Protein AF-A0A2K4MRV0-F1 (afdb_monomer_lite)

Sequence (182 aa):
MKQPLPPATLPADLLERVNLICHLERWPSTDRAEWLGMLRAQIERDGVPVAELVAALDAHLERHHSGASADDDREAIEERAAIMEHDGGLPRAEAERRAKMANDCMTCRHWKGEVTVPDARQRAAQMVGLQTPHRGNATQGMCGARYRPWRISNLASEADYTRWHFIGQCAFQPAHTQERAA

Foldseek 3Di:
DDDPDDPDQPDPLLVVLLVVVCVVVVPDPVVSVVVSVVVVCCVPPVVDDPVVSSVVSVVVCVQQPVPHDVVLQVVQLQVQLVCCVPQVVDDSVLSSVFSNDWDPLVPDPQWDAKDKDFGPQQVVCVVVVPPDGDGDIAIWTDGNLPDIWGWDQDDSNDPHSVDITTTGDDPDDPPPPPVPPD

Structure (mmCIF, N/CA/C/O backbone):
data_AF-A0A2K4MRV0-F1
#
_entry.id   AF-A0A2K4MRV0-F1
#
loop_
_atom_site.group_PDB
_atom_site.id
_atom_site.type_symbol
_atom_site.label_atom_id
_atom_site.label_alt_id
_atom_site.label_comp_id
_atom_site.label_asym_id
_atom_site.label_entity_id
_atom_site.label_seq_id
_atom_site.pdbx_PDB_ins_code
_atom_site.Cartn_x
_atom_site.Cartn_y
_atom_site.Cartn_z
_atom_site.occupancy
_atom_site.B_iso_or_equiv
_atom_site.auth_seq_id
_atom_site.auth_comp_id
_atom_site.auth_asym_id
_atom_site.auth_atom_id
_atom_site.pdbx_PDB_model_num
ATOM 1 N N . MET A 1 1 ? -17.512 33.589 39.581 1.00 39.31 1 MET A N 1
ATOM 2 C CA . MET A 1 1 ? -16.911 33.401 38.243 1.00 39.31 1 MET A CA 1
ATOM 3 C C . MET A 1 1 ? -16.042 32.156 38.310 1.00 39.31 1 MET A C 1
ATOM 5 O O . MET A 1 1 ? -15.112 32.145 39.103 1.00 39.31 1 MET A O 1
ATOM 9 N N . LYS A 1 2 ? -16.409 31.071 37.613 1.00 38.59 2 LYS A N 1
ATOM 10 C CA . LYS A 1 2 ? -15.599 29.842 37.591 1.00 38.59 2 LYS A CA 1
ATOM 11 C C . LYS A 1 2 ? -14.385 30.105 36.697 1.00 38.59 2 LYS A C 1
ATOM 13 O O . LYS A 1 2 ? -14.571 30.500 35.550 1.00 38.59 2 LYS A O 1
ATOM 18 N N . GLN A 1 3 ? -13.176 29.955 37.235 1.00 36.19 3 GLN A N 1
ATOM 19 C CA . GLN A 1 3 ? -11.953 29.964 36.430 1.00 36.19 3 GLN A CA 1
ATOM 20 C C . GLN A 1 3 ? -12.053 28.880 35.343 1.00 36.19 3 GLN A C 1
ATOM 22 O O . GLN A 1 3 ? -12.546 27.788 35.645 1.00 36.19 3 GLN A O 1
ATOM 27 N N . PRO A 1 4 ? -11.611 29.147 34.100 1.00 38.62 4 PRO A N 1
ATOM 28 C CA . PRO A 1 4 ? -11.454 28.090 33.115 1.00 38.62 4 PRO A CA 1
ATOM 29 C C . PRO A 1 4 ? -10.384 27.121 33.628 1.00 38.62 4 PRO A C 1
ATOM 31 O O . PRO A 1 4 ? -9.271 27.530 33.959 1.00 38.62 4 PRO A O 1
ATOM 34 N N . LEU A 1 5 ? -10.752 25.846 33.754 1.00 37.31 5 LEU A N 1
ATOM 35 C CA . LEU A 1 5 ? -9.803 24.774 34.038 1.00 37.31 5 LEU A CA 1
ATOM 36 C C . LEU A 1 5 ? -8.713 24.789 32.951 1.00 37.31 5 LEU A C 1
ATOM 38 O O . LEU A 1 5 ? -9.045 24.998 31.780 1.00 37.31 5 LEU A O 1
ATOM 42 N N . PRO A 1 6 ? -7.429 24.591 33.303 1.00 44.97 6 PRO A N 1
ATOM 43 C CA . PRO A 1 6 ? -6.382 24.435 32.301 1.00 44.97 6 PRO A CA 1
ATOM 44 C C . PRO A 1 6 ? -6.759 23.282 31.354 1.00 44.97 6 PRO A C 1
ATOM 46 O O . PRO A 1 6 ? -7.353 22.301 31.814 1.00 44.97 6 PRO A O 1
ATOM 49 N N . PRO A 1 7 ? -6.465 23.387 30.045 1.00 52.09 7 PRO A N 1
ATOM 50 C CA . PRO A 1 7 ? -6.837 22.354 29.087 1.00 52.09 7 PRO A CA 1
ATOM 51 C C . PRO A 1 7 ? -6.223 21.028 29.533 1.00 52.09 7 PRO A C 1
ATOM 53 O O . PRO A 1 7 ? -5.011 20.948 29.728 1.00 52.09 7 PRO A O 1
ATOM 56 N N . ALA A 1 8 ? -7.060 20.007 29.731 1.00 56.88 8 ALA A N 1
ATOM 57 C CA . ALA A 1 8 ? -6.604 18.701 30.185 1.00 56.88 8 ALA A CA 1
ATOM 58 C C . ALA A 1 8 ? -5.560 18.177 29.195 1.00 56.88 8 ALA A C 1
ATOM 60 O O . ALA A 1 8 ? -5.854 17.986 28.018 1.00 56.88 8 ALA A O 1
ATOM 61 N N . THR A 1 9 ? -4.312 18.020 29.610 1.00 71.62 9 THR A N 1
ATOM 62 C CA . THR A 1 9 ? -3.285 17.439 28.743 1.00 71.62 9 THR A CA 1
ATOM 63 C C . THR A 1 9 ? -3.703 16.008 28.394 1.00 71.62 9 THR A C 1
ATOM 65 O O . THR A 1 9 ? -4.248 15.313 29.251 1.00 71.62 9 THR A O 1
ATOM 68 N N . LEU A 1 10 ? -3.495 15.571 27.143 1.00 81.19 10 LEU A N 1
ATOM 69 C CA . LEU A 1 10 ? -3.707 14.162 26.794 1.00 81.19 10 LEU A CA 1
ATOM 70 C C . LEU A 1 10 ? -2.901 13.264 27.752 1.00 81.19 10 LEU A C 1
ATOM 72 O O . LEU A 1 10 ? -1.837 13.693 28.215 1.00 81.19 10 LEU A O 1
ATOM 76 N N . PRO A 1 11 ? -3.375 12.040 28.043 1.00 89.75 11 PRO A N 1
ATOM 77 C CA . PRO A 1 11 ? -2.639 11.088 28.870 1.00 89.75 11 PRO A CA 1
ATOM 78 C C . PRO A 1 11 ? -1.192 10.914 28.395 1.00 89.75 11 PRO A C 1
ATOM 80 O O . PRO A 1 11 ? -0.935 10.872 27.190 1.00 89.75 11 PRO A O 1
ATOM 83 N N . ALA A 1 12 ? -0.254 10.818 29.342 1.00 87.56 12 ALA A N 1
ATOM 84 C CA . ALA A 1 12 ? 1.182 10.807 29.056 1.00 87.56 12 ALA A CA 1
ATOM 85 C C . ALA A 1 12 ? 1.587 9.667 28.108 1.00 87.56 12 ALA A C 1
ATOM 87 O O . ALA A 1 12 ? 2.297 9.918 27.139 1.00 87.56 12 ALA A O 1
ATOM 88 N N . ASP A 1 13 ? 1.063 8.462 28.332 1.00 86.88 13 ASP A N 1
ATOM 89 C CA . ASP A 1 13 ? 1.367 7.278 27.522 1.00 86.88 13 ASP A CA 1
ATOM 90 C C . ASP A 1 13 ? 0.947 7.467 26.060 1.00 86.88 13 ASP A C 1
ATOM 92 O O . ASP A 1 13 ? 1.707 7.172 25.139 1.00 86.88 13 ASP A O 1
ATOM 96 N N . LEU A 1 14 ? -0.239 8.040 25.832 1.00 89.38 14 LEU A N 1
ATOM 97 C CA . LEU A 1 14 ? -0.724 8.360 24.491 1.00 89.38 14 LEU A CA 1
ATOM 98 C C . LEU A 1 14 ? 0.157 9.429 23.830 1.00 89.38 14 LEU A C 1
ATOM 100 O O . LEU A 1 14 ? 0.506 9.319 22.655 1.00 89.38 14 LEU A O 1
ATOM 104 N N . LEU A 1 15 ? 0.554 10.450 24.595 1.00 92.50 15 LEU A N 1
ATOM 105 C CA . LEU A 1 15 ? 1.419 11.521 24.108 1.00 92.50 15 LEU A CA 1
ATOM 106 C C . LEU A 1 15 ? 2.822 11.009 23.742 1.00 92.50 15 LEU A C 1
ATOM 108 O O . LEU A 1 15 ? 3.408 11.488 22.771 1.00 92.50 15 LEU A O 1
ATOM 112 N N . GLU A 1 16 ? 3.352 10.038 24.486 1.00 91.62 16 GLU A N 1
ATOM 113 C CA . GLU A 1 16 ? 4.631 9.386 24.202 1.00 91.62 16 GLU A CA 1
ATOM 114 C C . GLU A 1 16 ? 4.616 8.703 22.827 1.00 91.62 16 GLU A C 1
ATOM 116 O O . GLU A 1 16 ? 5.490 8.988 22.005 1.00 91.62 16 GLU A O 1
ATOM 121 N N . ARG A 1 17 ? 3.587 7.891 22.528 1.00 91.75 17 ARG A N 1
ATOM 122 C CA . ARG A 1 17 ? 3.453 7.216 21.221 1.00 91.75 17 ARG A CA 1
ATOM 123 C C . ARG A 1 17 ? 3.294 8.217 20.084 1.00 91.75 17 ARG A C 1
ATOM 125 O O . ARG A 1 17 ? 3.969 8.092 19.068 1.00 91.75 17 ARG A O 1
ATOM 132 N N . VAL A 1 18 ? 2.455 9.240 20.264 1.00 93.00 18 VAL A N 1
ATOM 133 C CA . VAL A 1 18 ? 2.278 10.303 19.259 1.00 93.00 18 VAL A CA 1
ATOM 134 C C . VAL A 1 18 ? 3.605 10.995 18.959 1.00 93.00 18 VAL A C 1
ATOM 136 O O . VAL A 1 18 ? 3.950 11.193 17.798 1.00 93.00 18 VAL A O 1
ATOM 139 N N . ASN A 1 19 ? 4.380 11.344 19.990 1.00 91.25 19 ASN A N 1
ATOM 140 C CA . ASN A 1 19 ? 5.680 11.985 19.800 1.00 91.25 19 ASN A CA 1
ATOM 141 C C . ASN A 1 19 ? 6.667 11.076 19.067 1.00 91.25 19 ASN A C 1
ATOM 143 O O . ASN A 1 19 ? 7.386 11.558 18.193 1.00 91.25 19 ASN A O 1
ATOM 147 N N . LEU A 1 20 ? 6.686 9.785 19.403 1.00 90.06 20 LEU A N 1
ATOM 148 C CA . LEU A 1 20 ? 7.532 8.807 18.733 1.00 90.06 20 LEU A CA 1
ATOM 149 C C . LEU A 1 20 ? 7.163 8.676 17.248 1.00 90.06 20 LEU A C 1
ATOM 151 O O . LEU A 1 20 ? 8.042 8.802 16.399 1.00 90.06 20 LEU A O 1
ATOM 155 N N . ILE A 1 21 ? 5.875 8.518 16.929 1.00 89.50 21 ILE A N 1
ATOM 156 C CA . ILE A 1 21 ? 5.379 8.430 15.546 1.00 89.50 21 ILE A CA 1
ATOM 157 C C . ILE A 1 21 ? 5.727 9.701 14.766 1.00 89.50 21 ILE A C 1
ATOM 159 O O . ILE A 1 21 ? 6.367 9.625 13.719 1.00 89.50 21 ILE A O 1
ATOM 163 N N . CYS A 1 22 ? 5.401 10.884 15.300 1.00 91.31 22 CYS A N 1
ATOM 164 C CA . CYS A 1 22 ? 5.714 12.148 14.631 1.00 91.31 22 CYS A CA 1
ATOM 165 C C . CYS A 1 22 ? 7.222 12.333 14.401 1.00 91.31 22 CYS A C 1
ATOM 167 O O . CYS A 1 22 ? 7.616 12.913 13.390 1.00 91.31 22 CYS A O 1
ATOM 169 N N . HIS A 1 23 ? 8.067 11.862 15.325 1.00 87.75 23 HIS A N 1
ATOM 170 C CA . HIS A 1 23 ? 9.518 11.907 15.167 1.00 87.75 23 HIS A CA 1
ATOM 171 C C . HIS A 1 23 ? 9.997 10.983 14.042 1.00 87.75 23 HIS A C 1
ATOM 173 O O . HIS A 1 23 ? 10.712 11.437 13.147 1.00 87.75 23 HIS A O 1
ATOM 179 N N . LEU A 1 24 ? 9.582 9.714 14.068 1.00 83.00 24 LEU A N 1
ATOM 180 C CA . LEU A 1 24 ? 9.988 8.701 13.090 1.00 83.00 24 LEU A CA 1
ATOM 181 C C . LEU A 1 24 ? 9.516 9.048 11.674 1.00 83.00 24 LEU A C 1
ATOM 183 O O . LEU A 1 24 ? 10.252 8.878 10.703 1.00 83.00 24 LEU A O 1
ATOM 187 N N . GLU A 1 25 ? 8.319 9.616 11.558 1.00 85.38 25 GLU A N 1
ATOM 188 C CA . GLU A 1 25 ? 7.712 9.976 10.275 1.00 85.38 25 GLU A CA 1
ATOM 189 C C . GLU A 1 25 ? 7.996 11.418 9.845 1.00 85.38 25 GLU A C 1
ATOM 191 O O . GLU A 1 25 ? 7.601 11.830 8.755 1.00 85.38 25 GLU A O 1
ATOM 196 N N . ARG A 1 26 ? 8.729 12.184 10.664 1.00 87.31 26 ARG A N 1
ATOM 197 C CA . ARG A 1 26 ? 9.125 13.578 10.395 1.00 87.31 26 ARG A CA 1
ATOM 198 C C . ARG A 1 26 ? 7.930 14.501 10.125 1.00 87.31 26 ARG A C 1
ATOM 200 O O . ARG A 1 26 ? 7.975 15.334 9.220 1.00 87.31 26 ARG A O 1
ATOM 207 N N . TRP A 1 27 ? 6.871 14.364 10.919 1.00 85.00 27 TRP A N 1
ATOM 208 C CA . TRP A 1 27 ? 5.663 15.174 10.761 1.00 85.00 27 TRP A CA 1
ATOM 209 C C . TRP A 1 27 ? 5.921 16.655 11.092 1.00 85.00 27 TRP A C 1
ATOM 211 O O . TRP A 1 27 ? 6.573 16.959 12.099 1.00 85.00 27 TRP A O 1
ATOM 221 N N . PRO A 1 28 ? 5.371 17.595 10.302 1.00 86.25 28 PRO A N 1
ATOM 222 C CA . PRO A 1 28 ? 5.328 19.010 10.650 1.00 86.25 28 PRO A CA 1
ATOM 223 C C . PRO A 1 28 ? 4.596 19.272 11.975 1.00 86.25 28 PRO A C 1
ATOM 225 O O . PRO A 1 28 ? 3.683 18.548 12.377 1.00 86.25 28 PRO A O 1
ATOM 228 N N . SER A 1 29 ? 4.961 20.362 12.655 1.00 83.12 29 SER A N 1
ATOM 229 C CA . SER A 1 29 ? 4.354 20.738 13.940 1.00 83.12 29 SER A CA 1
ATOM 230 C C . SER A 1 29 ? 2.862 21.074 13.837 1.00 83.12 29 SER A C 1
ATOM 232 O O . SER A 1 29 ? 2.134 20.869 14.810 1.00 83.12 29 SER A O 1
ATOM 234 N N . THR A 1 30 ? 2.408 21.562 12.679 1.00 85.69 30 THR A N 1
ATOM 235 C CA . THR A 1 30 ? 0.996 21.841 12.376 1.00 85.69 30 THR A CA 1
ATOM 236 C C . THR A 1 30 ? 0.168 20.564 12.363 1.00 85.69 30 THR A C 1
ATOM 238 O O . THR A 1 30 ? -0.840 20.480 13.059 1.00 85.69 30 THR A O 1
ATOM 241 N N . ASP A 1 31 ? 0.653 19.546 11.662 1.00 82.38 31 ASP A N 1
ATOM 242 C CA . ASP A 1 31 ? -0.061 18.290 11.433 1.00 82.38 31 ASP A CA 1
ATOM 243 C C . ASP A 1 31 ? -0.122 17.485 12.737 1.00 82.38 31 ASP A C 1
ATOM 245 O O . ASP A 1 31 ? -1.156 16.931 13.111 1.00 82.38 31 ASP A O 1
ATOM 249 N N . ARG A 1 32 ? 0.962 17.535 13.526 1.00 88.94 32 ARG A N 1
ATOM 250 C CA . ARG A 1 32 ? 0.967 17.020 14.900 1.00 88.94 32 ARG A CA 1
ATOM 251 C C . ARG A 1 32 ? -0.088 17.708 15.774 1.00 88.94 32 ARG A C 1
ATOM 253 O O . ARG A 1 32 ? -0.746 17.040 16.569 1.00 88.94 32 ARG A O 1
ATOM 260 N N . ALA A 1 33 ? -0.231 19.032 15.689 1.00 85.81 33 ALA A N 1
ATOM 261 C CA . ALA A 1 33 ? -1.198 19.768 16.505 1.00 85.81 33 ALA A CA 1
ATOM 262 C C . ALA A 1 33 ? -2.648 19.420 16.132 1.00 85.81 33 ALA A C 1
ATOM 264 O O . ALA A 1 33 ? -3.479 19.242 17.025 1.00 85.81 33 ALA A O 1
ATOM 265 N N . GLU A 1 34 ? -2.932 19.265 14.838 1.00 86.50 34 GLU A N 1
ATOM 266 C CA . GLU A 1 34 ? -4.232 18.808 14.344 1.00 86.50 34 GLU A CA 1
ATOM 267 C C . GLU A 1 34 ? -4.556 17.396 14.846 1.00 86.50 34 GLU A C 1
ATOM 269 O O . GLU A 1 34 ? -5.634 17.162 15.400 1.00 86.50 34 GLU A O 1
ATOM 274 N N . TRP A 1 35 ? -3.596 16.471 14.763 1.00 91.88 35 TRP A N 1
ATOM 275 C CA . TRP A 1 35 ? -3.791 15.099 15.225 1.00 91.88 35 TRP A CA 1
ATOM 276 C C . TRP A 1 35 ? -4.045 14.998 16.731 1.00 91.88 35 TRP A C 1
ATOM 278 O O . TRP A 1 35 ? -4.957 14.287 17.160 1.00 91.88 35 TRP A O 1
ATOM 288 N N . LEU A 1 36 ? -3.326 15.778 17.545 1.00 91.31 36 LEU A N 1
ATOM 289 C CA . LEU A 1 36 ? -3.605 15.885 18.982 1.00 91.31 36 LEU A CA 1
ATOM 290 C C . LEU A 1 36 ? -5.024 16.409 19.254 1.00 91.31 36 LEU A C 1
ATOM 292 O O . LEU A 1 36 ? -5.666 15.973 20.213 1.00 91.31 36 LEU A O 1
ATOM 296 N N . GLY A 1 37 ? -5.524 17.324 18.418 1.00 86.94 37 GLY A N 1
ATOM 297 C CA . GLY A 1 37 ? -6.908 17.795 18.467 1.00 86.94 37 GLY A CA 1
ATOM 298 C C . GLY A 1 37 ? -7.920 16.683 18.175 1.00 86.94 37 GLY A C 1
ATOM 299 O O . GLY A 1 37 ? -8.911 16.555 18.894 1.00 86.94 37 GLY A O 1
ATOM 300 N N . MET A 1 38 ? -7.646 15.838 17.178 1.00 87.81 38 MET A N 1
ATOM 301 C CA . MET A 1 38 ? -8.498 14.693 16.837 1.00 87.81 38 MET A CA 1
ATOM 302 C C . MET A 1 38 ? -8.523 13.630 17.942 1.00 87.81 38 MET A C 1
ATOM 304 O O . MET A 1 38 ? -9.604 13.221 18.359 1.00 87.81 38 MET A O 1
ATOM 308 N N . LEU A 1 39 ? -7.360 13.230 18.469 1.00 88.69 39 LEU A N 1
ATOM 309 C CA . LEU A 1 39 ? -7.269 12.246 19.559 1.00 88.69 39 LEU A CA 1
ATOM 310 C C . LEU A 1 39 ? -7.997 12.732 20.818 1.00 88.69 39 LEU A C 1
ATOM 312 O O . LEU A 1 39 ? -8.691 11.968 21.486 1.00 88.69 39 LEU A O 1
ATOM 316 N N . ARG A 1 40 ? -7.893 14.031 21.116 1.00 89.25 40 ARG A N 1
ATOM 317 C CA . ARG A 1 40 ? -8.662 14.655 22.195 1.00 89.25 40 ARG A CA 1
ATOM 318 C C . ARG A 1 40 ? -10.162 14.545 21.953 1.00 89.25 40 ARG A C 1
ATOM 320 O O . ARG A 1 40 ? -10.881 14.148 22.863 1.00 89.25 40 ARG A O 1
ATOM 327 N N . ALA A 1 41 ? -10.632 14.883 20.753 1.00 86.44 41 ALA A N 1
ATOM 328 C CA . ALA A 1 41 ? -12.049 14.786 20.422 1.00 86.44 41 ALA A CA 1
ATOM 329 C C . ALA A 1 41 ? -12.563 13.342 20.548 1.00 86.44 41 ALA A C 1
ATOM 331 O O . ALA A 1 41 ? -13.648 13.135 21.081 1.00 86.44 41 ALA A O 1
ATOM 332 N N . GLN A 1 42 ? -11.770 12.344 20.154 1.00 83.25 42 GLN A N 1
ATOM 333 C CA . GLN A 1 42 ? -12.139 10.935 20.313 1.00 83.25 42 GLN A CA 1
ATOM 334 C C . GLN A 1 42 ? -12.330 10.540 21.784 1.00 83.25 42 GLN A C 1
ATOM 336 O O . GLN A 1 42 ? -13.279 9.831 22.107 1.00 83.25 42 GLN A O 1
ATOM 341 N N . ILE A 1 43 ? -11.482 11.038 22.688 1.00 89.38 43 ILE A N 1
ATOM 342 C CA . ILE A 1 43 ? -11.611 10.775 24.129 1.00 89.38 43 ILE A CA 1
ATOM 343 C C . ILE A 1 43 ? -12.795 11.549 24.721 1.00 89.38 43 ILE A C 1
ATOM 345 O O . ILE A 1 43 ? -13.643 10.977 25.401 1.00 89.38 43 ILE A O 1
ATOM 349 N N . GLU A 1 44 ? -12.844 12.863 24.492 1.00 89.62 44 GLU A N 1
ATOM 350 C CA . GLU A 1 44 ? -13.760 13.769 25.195 1.00 89.62 44 GLU A CA 1
ATOM 351 C C . GLU A 1 44 ? -15.186 13.733 24.628 1.00 89.62 44 GLU A C 1
ATOM 353 O O . GLU A 1 44 ? -16.150 13.839 25.385 1.00 89.62 44 GLU A O 1
ATOM 358 N N . ARG A 1 45 ? -15.330 13.609 23.303 1.00 87.06 45 ARG A N 1
ATOM 359 C CA . ARG A 1 45 ? -16.627 13.632 22.613 1.00 87.06 45 ARG A CA 1
ATOM 360 C C . ARG A 1 45 ? -17.124 12.231 22.288 1.00 87.06 45 ARG A C 1
ATOM 362 O O . ARG A 1 45 ? -18.297 11.948 22.511 1.00 87.06 45 ARG A O 1
ATOM 369 N N . ASP A 1 46 ? -16.245 11.384 21.758 1.00 83.56 46 ASP A N 1
ATOM 370 C CA . ASP A 1 46 ? -16.644 10.082 21.213 1.00 83.56 46 ASP A CA 1
ATOM 371 C C . ASP A 1 46 ? -16.500 8.948 22.253 1.00 83.56 46 ASP A C 1
ATOM 373 O O . ASP A 1 46 ? -16.970 7.835 22.029 1.00 83.56 46 ASP A O 1
ATOM 377 N N . GLY A 1 47 ? -15.915 9.242 23.422 1.00 83.50 47 GLY A N 1
ATOM 378 C CA . GLY A 1 47 ? -15.812 8.318 24.553 1.00 83.50 47 GLY A CA 1
ATOM 379 C C . GLY A 1 47 ? -14.861 7.143 24.320 1.00 83.50 47 GLY A C 1
ATOM 380 O O . GLY A 1 47 ? -14.981 6.128 25.004 1.00 83.50 47 GLY A O 1
ATOM 381 N N . VAL A 1 48 ? -13.934 7.260 23.364 1.00 81.00 48 VAL A N 1
ATOM 382 C CA . VAL A 1 48 ? -12.984 6.192 23.036 1.00 81.00 48 VAL A CA 1
ATOM 383 C C . VAL A 1 48 ? -12.036 5.968 24.220 1.00 81.00 48 VAL A C 1
ATOM 385 O O . VAL A 1 48 ? -11.389 6.921 24.677 1.00 81.00 48 VAL A O 1
ATOM 388 N N . PRO A 1 49 ? -11.908 4.730 24.733 1.00 87.69 49 PRO A N 1
ATOM 389 C CA . PRO A 1 49 ? -10.975 4.434 25.808 1.00 87.69 49 PRO A CA 1
ATOM 390 C C . PRO A 1 49 ? -9.531 4.748 25.407 1.00 87.69 49 PRO A C 1
ATOM 392 O O . PRO A 1 49 ? -9.051 4.336 24.354 1.00 87.69 49 PRO A O 1
ATOM 395 N N . VAL A 1 50 ? -8.792 5.414 26.296 1.00 86.38 50 VAL A N 1
ATOM 396 C CA . VAL A 1 50 ? -7.373 5.757 26.074 1.00 86.38 50 VAL A CA 1
ATOM 397 C C . VAL A 1 50 ? -6.538 4.516 25.750 1.00 86.38 50 VAL A C 1
ATOM 399 O O . VAL A 1 50 ? -5.659 4.580 24.898 1.00 86.38 50 VAL A O 1
ATOM 402 N N . ALA A 1 51 ? -6.836 3.383 26.392 1.00 81.12 51 ALA A N 1
ATOM 403 C CA . ALA A 1 51 ? -6.150 2.118 26.148 1.00 81.12 51 ALA A CA 1
ATOM 404 C C . ALA A 1 51 ? -6.321 1.612 24.703 1.00 81.12 51 ALA A C 1
ATOM 406 O O . ALA A 1 51 ? -5.378 1.054 24.153 1.00 81.12 51 ALA A O 1
ATOM 407 N N . GLU A 1 52 ? -7.479 1.841 24.073 1.00 80.19 52 GLU A N 1
ATOM 408 C CA . GLU A 1 52 ? -7.703 1.469 22.669 1.00 80.19 52 GLU A CA 1
ATOM 409 C C . GLU A 1 52 ? -6.885 2.350 21.725 1.00 80.19 52 GLU A C 1
ATOM 411 O O . GLU A 1 52 ? -6.263 1.843 20.794 1.00 80.19 52 GLU A O 1
ATOM 416 N N . LEU A 1 53 ? -6.820 3.658 21.997 1.00 82.50 53 LEU A N 1
ATOM 417 C CA . LEU A 1 53 ? -5.975 4.571 21.227 1.00 82.50 53 LEU A CA 1
ATOM 418 C C . LEU A 1 53 ? -4.494 4.206 21.371 1.00 82.50 53 LEU A C 1
ATOM 420 O O . LEU A 1 53 ? -3.788 4.143 20.372 1.00 82.50 53 LEU A O 1
ATOM 424 N N . VAL A 1 54 ? -4.029 3.916 22.591 1.00 87.56 54 VAL A N 1
ATOM 425 C CA . VAL A 1 54 ? -2.649 3.468 22.835 1.00 87.56 54 VAL A CA 1
ATOM 426 C C . VAL A 1 54 ? -2.355 2.171 22.081 1.00 87.56 54 VAL A C 1
ATOM 428 O O . VAL A 1 54 ? -1.370 2.127 21.354 1.00 87.56 54 VAL A O 1
ATOM 431 N N . ALA A 1 55 ? -3.231 1.165 22.162 1.00 78.19 55 ALA A N 1
ATOM 432 C CA . ALA A 1 55 ? -3.060 -0.095 21.440 1.00 78.19 55 ALA A CA 1
ATOM 433 C C . ALA A 1 55 ? -3.026 0.099 19.914 1.00 78.19 55 ALA A C 1
ATOM 435 O O . ALA A 1 55 ? -2.232 -0.540 19.226 1.00 78.19 55 ALA A O 1
ATOM 436 N N . ALA A 1 56 ? -3.849 1.004 19.374 1.00 75.44 56 ALA A N 1
ATOM 437 C CA . ALA A 1 56 ? -3.835 1.329 17.952 1.00 75.44 56 ALA A CA 1
ATOM 438 C C . ALA A 1 56 ? -2.508 1.977 17.517 1.00 75.44 56 ALA A C 1
ATOM 440 O O . ALA A 1 56 ? -1.978 1.638 16.458 1.00 75.44 56 ALA A O 1
ATOM 441 N N . LEU A 1 57 ? -1.950 2.878 18.333 1.00 87.50 57 LEU A N 1
ATOM 442 C CA . LEU A 1 57 ? -0.648 3.489 18.052 1.00 87.50 57 LEU A CA 1
ATOM 443 C C . LEU A 1 57 ? 0.511 2.504 18.236 1.00 87.50 57 LEU A C 1
ATOM 445 O O . LEU A 1 57 ? 1.446 2.529 17.441 1.00 87.50 57 LEU A O 1
ATOM 449 N N . ASP A 1 58 ? 0.446 1.625 19.235 1.00 83.00 58 ASP A N 1
ATOM 450 C CA . ASP A 1 58 ? 1.434 0.561 19.425 1.00 83.00 58 ASP A CA 1
ATOM 451 C C . ASP A 1 58 ? 1.423 -0.402 18.223 1.00 83.00 58 ASP A C 1
ATOM 453 O O . ASP A 1 58 ? 2.484 -0.714 17.694 1.00 83.00 58 ASP A O 1
ATOM 457 N N . ALA A 1 59 ? 0.249 -0.775 17.698 1.00 73.25 59 ALA A N 1
ATOM 458 C CA . ALA A 1 59 ? 0.136 -1.591 16.484 1.00 73.25 59 ALA A CA 1
ATOM 459 C C . ALA A 1 59 ? 0.674 -0.877 15.228 1.00 73.25 59 ALA A C 1
ATOM 461 O O . ALA A 1 59 ? 1.247 -1.509 14.340 1.00 73.25 59 ALA A O 1
ATOM 462 N N . HIS A 1 60 ? 0.494 0.444 15.132 1.00 79.12 60 HIS A N 1
ATOM 463 C CA . HIS A 1 60 ? 1.093 1.255 14.067 1.00 79.12 60 HIS A CA 1
ATOM 464 C C . HIS A 1 60 ? 2.622 1.258 14.159 1.00 79.12 60 HIS A C 1
ATOM 466 O O . HIS A 1 60 ? 3.308 1.025 13.164 1.00 79.12 60 HIS A O 1
ATOM 472 N N . LEU A 1 61 ? 3.154 1.487 15.362 1.00 80.62 61 LEU A N 1
ATOM 473 C CA . LEU A 1 61 ? 4.587 1.438 15.637 1.00 80.62 61 LEU A CA 1
ATOM 474 C C . LEU A 1 61 ? 5.159 0.051 15.347 1.00 80.62 61 LEU A C 1
ATOM 476 O O . LEU A 1 61 ? 6.202 -0.041 14.713 1.00 80.62 61 LEU A O 1
ATOM 480 N N . GLU A 1 62 ? 4.477 -1.019 15.743 1.00 74.19 62 GLU A N 1
ATOM 481 C CA . GLU A 1 62 ? 4.890 -2.392 15.458 1.00 74.19 62 GLU A CA 1
ATOM 482 C C . GLU A 1 62 ? 4.955 -2.651 13.949 1.00 74.19 62 GLU A C 1
ATOM 484 O O . GLU A 1 62 ? 5.997 -3.055 13.437 1.00 74.19 62 GLU A O 1
ATOM 489 N N . ARG A 1 63 ? 3.892 -2.314 13.212 1.00 66.56 63 ARG A N 1
ATOM 490 C CA . ARG A 1 63 ? 3.814 -2.547 11.765 1.00 66.56 63 ARG A CA 1
ATOM 491 C C . ARG A 1 63 ? 4.850 -1.760 10.962 1.00 66.56 63 ARG A C 1
ATOM 493 O O . ARG A 1 63 ? 5.382 -2.272 9.984 1.00 66.56 63 ARG A O 1
ATOM 500 N N . HIS A 1 64 ? 5.091 -0.502 11.324 1.00 68.81 64 HIS A N 1
ATOM 501 C CA . HIS A 1 64 ? 5.841 0.424 10.467 1.00 68.81 64 HIS A CA 1
ATOM 502 C C . HIS A 1 64 ? 7.242 0.760 10.978 1.00 68.81 64 HIS A C 1
ATOM 504 O O . HIS A 1 64 ? 8.079 1.208 10.196 1.00 68.81 64 HIS A O 1
ATOM 510 N N . HIS A 1 65 ? 7.507 0.551 12.269 1.00 72.81 65 HIS A N 1
ATOM 511 C CA . HIS A 1 65 ? 8.702 1.078 12.934 1.00 72.81 65 HIS A CA 1
ATOM 512 C C . HIS A 1 65 ? 9.412 0.081 13.856 1.00 72.81 65 HIS A C 1
ATOM 514 O O . HIS A 1 65 ? 10.589 0.282 14.163 1.00 72.81 65 HIS A O 1
ATOM 520 N N . SER A 1 66 ? 8.770 -1.017 14.263 1.00 62.78 66 SER A N 1
ATOM 521 C CA . SER A 1 66 ? 9.488 -2.181 14.775 1.00 62.78 66 SER A CA 1
ATOM 522 C C . SER A 1 66 ? 10.049 -2.888 13.551 1.00 62.78 66 SER A C 1
ATOM 524 O O . SER A 1 66 ? 9.284 -3.403 12.743 1.00 62.78 66 SER A O 1
ATOM 526 N N . GLY A 1 67 ? 11.364 -2.728 13.332 1.00 52.62 67 GLY A N 1
ATOM 527 C CA . GLY A 1 67 ? 12.053 -3.048 12.077 1.00 52.62 67 GLY A CA 1
ATOM 528 C C . GLY A 1 67 ? 11.411 -4.232 11.370 1.00 52.62 67 GLY A C 1
ATOM 529 O O . GLY A 1 67 ? 11.525 -5.340 11.888 1.00 52.62 67 GLY A O 1
ATOM 530 N N . ALA A 1 68 ? 10.687 -3.915 10.283 1.00 42.72 68 ALA A N 1
ATOM 531 C CA . ALA A 1 68 ? 9.715 -4.753 9.583 1.00 42.72 68 ALA A CA 1
ATOM 532 C C . ALA A 1 68 ? 9.871 -6.229 9.939 1.00 42.72 68 ALA A C 1
ATOM 534 O O . ALA A 1 68 ? 10.870 -6.859 9.570 1.00 42.72 68 ALA A O 1
ATOM 535 N N . SER A 1 69 ? 8.921 -6.761 10.715 1.00 43.03 69 SER A N 1
ATOM 536 C CA . SER A 1 69 ? 8.924 -8.186 11.006 1.00 43.03 69 SER A CA 1
ATOM 537 C C . SER A 1 69 ? 9.004 -8.914 9.665 1.00 43.03 69 SER A C 1
ATOM 539 O O . SER A 1 69 ? 8.235 -8.656 8.738 1.00 43.03 69 SER A O 1
ATOM 541 N N . ALA A 1 70 ? 9.997 -9.788 9.538 1.00 50.12 70 ALA A N 1
ATOM 542 C CA . ALA A 1 70 ? 10.267 -10.524 8.314 1.00 50.12 70 ALA A CA 1
ATOM 543 C C . ALA A 1 70 ? 9.069 -11.374 7.845 1.00 50.12 70 ALA A C 1
ATOM 545 O O . ALA A 1 70 ? 9.154 -11.957 6.771 1.00 50.12 70 ALA A O 1
ATOM 546 N N . ASP A 1 71 ? 7.988 -11.466 8.626 1.00 48.34 71 ASP A N 1
ATOM 547 C CA . ASP A 1 71 ? 6.790 -12.244 8.335 1.00 48.34 71 ASP A CA 1
ATOM 548 C C . ASP A 1 71 ? 5.778 -11.494 7.443 1.00 48.34 71 ASP A C 1
ATOM 550 O O . ASP A 1 71 ? 5.341 -12.093 6.461 1.00 48.34 71 ASP A O 1
ATOM 554 N N . ASP A 1 72 ? 5.489 -10.203 7.669 1.00 50.59 72 ASP A N 1
ATOM 555 C CA . ASP A 1 72 ? 4.611 -9.403 6.776 1.00 50.59 72 ASP A CA 1
ATOM 556 C C . ASP A 1 72 ? 5.298 -9.141 5.421 1.00 50.59 72 ASP A C 1
ATOM 558 O O . ASP A 1 72 ? 4.694 -9.237 4.346 1.00 50.59 72 ASP A O 1
ATOM 562 N N . ASP A 1 73 ? 6.611 -8.891 5.457 1.00 60.88 73 ASP A N 1
ATOM 563 C CA . ASP A 1 73 ? 7.436 -8.794 4.255 1.00 60.88 73 ASP A CA 1
ATOM 564 C C . ASP A 1 73 ? 7.474 -10.129 3.511 1.00 60.88 73 ASP A C 1
ATOM 566 O O . ASP A 1 73 ? 7.403 -10.147 2.279 1.00 60.88 73 ASP A O 1
ATOM 570 N N . ARG A 1 74 ? 7.567 -11.253 4.239 1.00 66.06 74 ARG A N 1
ATOM 571 C CA . ARG A 1 74 ? 7.557 -12.591 3.641 1.00 66.06 74 ARG A CA 1
ATOM 572 C C . ARG A 1 74 ? 6.219 -12.880 2.986 1.00 66.06 74 ARG A C 1
ATOM 574 O O . ARG A 1 74 ? 6.253 -13.302 1.838 1.00 66.06 74 ARG A O 1
ATOM 581 N N . GLU A 1 75 ? 5.090 -12.630 3.644 1.00 66.25 75 GLU A N 1
ATOM 582 C CA . GLU A 1 75 ? 3.764 -12.861 3.058 1.00 66.25 75 GLU A CA 1
ATOM 583 C C . GLU A 1 75 ? 3.594 -12.042 1.773 1.00 66.25 75 GLU A C 1
ATOM 585 O O . GLU A 1 75 ? 3.335 -12.598 0.704 1.00 66.25 75 GLU A O 1
ATOM 590 N N . ALA A 1 76 ? 3.891 -10.741 1.818 1.00 69.31 76 ALA A N 1
ATOM 591 C CA . ALA A 1 76 ? 3.803 -9.896 0.634 1.00 69.31 76 ALA A CA 1
ATOM 592 C C . ALA A 1 76 ? 4.786 -10.330 -0.474 1.00 69.31 76 ALA A C 1
ATOM 594 O O . ALA A 1 76 ? 4.460 -10.270 -1.660 1.00 69.31 76 ALA A O 1
ATOM 595 N N . ILE A 1 77 ? 6.002 -10.774 -0.138 1.00 74.31 77 ILE A N 1
ATOM 596 C CA . ILE A 1 77 ? 6.961 -11.316 -1.116 1.00 74.31 77 ILE A CA 1
ATOM 597 C C . ILE A 1 77 ? 6.470 -12.653 -1.691 1.00 74.31 77 ILE A C 1
ATOM 599 O O . ILE A 1 77 ? 6.628 -12.886 -2.891 1.00 74.31 77 ILE A O 1
ATOM 603 N N . GLU A 1 78 ? 5.880 -13.521 -0.875 1.00 81.31 78 GLU A N 1
ATOM 604 C CA . GLU A 1 78 ? 5.355 -14.827 -1.274 1.00 81.31 78 GLU A CA 1
ATOM 605 C C . GLU A 1 78 ? 4.168 -14.687 -2.225 1.00 81.31 78 GLU A C 1
ATOM 607 O O . GLU A 1 78 ? 4.163 -15.343 -3.271 1.00 81.31 78 GLU A O 1
ATOM 612 N N . GLU A 1 79 ? 3.229 -13.785 -1.933 1.00 76.44 79 GLU A N 1
ATOM 613 C CA . GLU A 1 79 ? 2.101 -13.467 -2.812 1.00 76.44 79 GLU A CA 1
ATOM 614 C C . GLU A 1 79 ? 2.578 -12.909 -4.158 1.00 76.44 79 GLU A C 1
ATOM 616 O O . GLU A 1 79 ? 2.157 -13.357 -5.229 1.00 76.44 79 GLU A O 1
ATOM 621 N N . ARG A 1 80 ? 3.535 -11.973 -4.132 1.00 80.44 80 ARG A N 1
ATOM 622 C CA . ARG A 1 80 ? 4.146 -11.422 -5.353 1.00 80.44 80 ARG A CA 1
ATOM 623 C C . ARG A 1 80 ? 4.858 -12.500 -6.168 1.00 80.44 8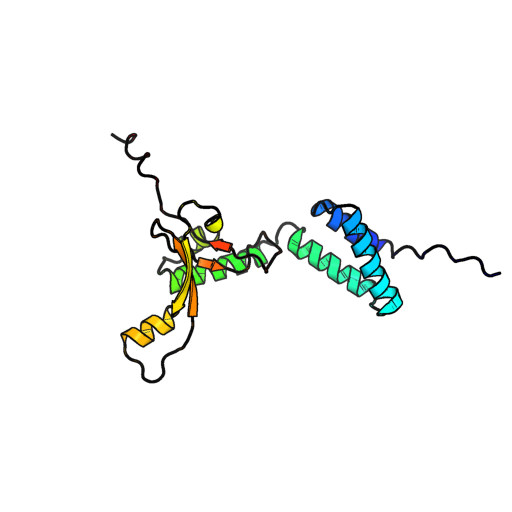0 ARG A C 1
ATOM 625 O O . ARG A 1 80 ? 4.755 -12.507 -7.397 1.00 80.44 80 ARG A O 1
ATOM 632 N N . ALA A 1 81 ? 5.576 -13.405 -5.505 1.00 83.38 81 ALA A N 1
ATOM 633 C CA . ALA A 1 81 ? 6.246 -14.525 -6.152 1.00 83.38 81 ALA A CA 1
ATOM 634 C C . ALA A 1 81 ? 5.231 -15.496 -6.773 1.00 83.38 81 ALA A C 1
ATOM 636 O O . ALA A 1 81 ? 5.440 -15.938 -7.899 1.00 83.38 81 ALA A O 1
ATOM 637 N N . ALA A 1 82 ? 4.104 -15.760 -6.106 1.00 82.88 82 ALA A N 1
ATOM 638 C CA . ALA A 1 82 ? 3.031 -16.595 -6.644 1.00 82.88 82 ALA A CA 1
ATOM 639 C C . ALA A 1 82 ? 2.403 -15.985 -7.912 1.00 82.88 82 ALA A C 1
ATOM 641 O O . ALA A 1 82 ? 2.205 -16.694 -8.899 1.00 82.88 82 ALA A O 1
ATOM 642 N N . ILE A 1 83 ? 2.170 -14.666 -7.945 1.00 74.06 83 ILE A N 1
ATOM 643 C CA . ILE A 1 83 ? 1.702 -13.967 -9.159 1.00 74.06 83 ILE A CA 1
ATOM 644 C C . ILE A 1 83 ? 2.727 -14.120 -10.292 1.00 74.06 83 ILE A C 1
ATOM 646 O O . ILE A 1 83 ? 2.377 -14.454 -11.423 1.00 74.06 83 ILE A O 1
ATOM 650 N N . MET A 1 84 ? 4.013 -13.904 -10.007 1.00 77.38 84 MET A N 1
ATOM 651 C CA . MET A 1 84 ? 5.076 -14.024 -11.010 1.00 77.38 84 MET A CA 1
ATOM 652 C C . MET A 1 84 ? 5.262 -15.455 -11.535 1.00 77.38 84 MET A C 1
ATOM 654 O O . MET A 1 84 ? 5.577 -15.634 -12.713 1.00 77.38 84 MET A O 1
ATOM 658 N N . GLU A 1 85 ? 5.068 -16.459 -10.686 1.00 82.06 85 GLU A N 1
ATOM 659 C CA . GLU A 1 85 ? 5.117 -17.870 -11.057 1.00 82.06 85 GLU A CA 1
ATOM 660 C C . GLU A 1 85 ? 3.931 -18.253 -11.948 1.00 82.06 85 GLU A C 1
ATOM 662 O O . GLU A 1 85 ? 4.128 -18.729 -13.068 1.00 82.06 85 GLU A O 1
ATOM 667 N N . HIS A 1 86 ? 2.703 -17.982 -11.500 1.00 77.19 86 HIS A N 1
ATOM 668 C CA . HIS A 1 86 ? 1.494 -18.414 -12.200 1.00 77.19 86 HIS A CA 1
ATOM 669 C C . HIS A 1 86 ? 1.160 -17.556 -13.423 1.00 77.19 86 HIS A C 1
ATOM 671 O O . HIS A 1 86 ? 0.930 -18.092 -14.508 1.00 77.19 86 HIS A O 1
ATOM 677 N N . ASP A 1 87 ? 1.162 -16.231 -13.280 1.00 69.56 87 ASP A N 1
ATOM 678 C CA . ASP A 1 87 ? 0.773 -15.325 -14.363 1.00 69.56 87 ASP A CA 1
ATOM 679 C C . ASP A 1 87 ? 1.964 -14.911 -15.236 1.00 69.56 87 ASP A C 1
ATOM 681 O O . ASP A 1 87 ? 1.804 -14.633 -16.431 1.00 69.56 87 ASP A O 1
ATOM 685 N N . GLY A 1 88 ? 3.159 -14.844 -14.642 1.00 66.88 88 GLY A N 1
ATOM 686 C CA . GLY A 1 88 ? 4.407 -14.516 -15.333 1.00 66.88 88 GLY A CA 1
ATOM 687 C C . GLY A 1 88 ? 5.120 -15.721 -15.950 1.00 66.88 88 GLY A C 1
ATOM 688 O O . GLY A 1 88 ? 6.022 -15.519 -16.766 1.00 66.88 88 GLY A O 1
ATOM 689 N N . GLY A 1 89 ? 4.728 -16.949 -15.588 1.00 74.62 89 GLY A N 1
ATOM 690 C CA . GLY A 1 89 ? 5.355 -18.186 -16.063 1.00 74.62 89 GLY A CA 1
ATOM 691 C C . GLY A 1 89 ? 6.816 -18.335 -15.632 1.00 74.62 89 GLY A C 1
ATOM 692 O O . GLY A 1 89 ? 7.589 -19.013 -16.310 1.00 74.62 89 GLY A O 1
ATOM 693 N N . LEU A 1 90 ? 7.229 -17.650 -14.561 1.00 77.38 90 LEU A N 1
ATOM 694 C CA . LEU A 1 90 ? 8.596 -17.729 -14.055 1.00 77.38 90 LEU A CA 1
ATOM 695 C C . LEU A 1 90 ? 8.778 -18.976 -13.177 1.00 77.38 90 LEU A C 1
ATOM 697 O O . LEU A 1 90 ? 7.886 -19.310 -12.403 1.00 77.38 90 LEU A O 1
ATOM 701 N N . PRO A 1 91 ? 9.948 -19.637 -13.210 1.00 87.75 91 PRO A N 1
ATOM 702 C CA . PRO A 1 91 ? 10.289 -20.631 -12.198 1.00 87.75 91 PRO A CA 1
ATOM 703 C C . PRO A 1 91 ? 10.246 -20.014 -10.794 1.00 87.75 91 PRO A C 1
ATOM 705 O O . PRO A 1 91 ? 10.728 -18.893 -10.614 1.00 87.75 91 PRO A O 1
ATOM 708 N N . ARG A 1 92 ? 9.753 -20.758 -9.794 1.00 87.44 92 ARG A N 1
ATOM 709 C CA . ARG A 1 92 ? 9.571 -20.285 -8.407 1.00 87.44 92 ARG A CA 1
ATOM 710 C C . ARG A 1 92 ? 10.765 -19.499 -7.853 1.00 87.44 92 ARG A C 1
ATOM 712 O O . ARG A 1 92 ? 10.593 -18.384 -7.375 1.00 87.44 92 ARG A O 1
ATOM 719 N N . ALA A 1 93 ? 11.981 -20.031 -7.982 1.00 86.00 93 ALA A N 1
ATOM 720 C CA . ALA A 1 93 ? 13.191 -19.376 -7.472 1.00 86.00 93 ALA A CA 1
ATOM 721 C C . ALA A 1 93 ? 13.459 -18.003 -8.126 1.00 86.00 93 ALA A C 1
ATOM 723 O O . ALA A 1 93 ? 13.898 -17.056 -7.475 1.00 86.00 93 ALA A O 1
ATOM 724 N N . GLU A 1 94 ? 13.171 -17.874 -9.422 1.00 82.00 94 GLU A N 1
ATOM 725 C CA . GLU A 1 94 ? 13.313 -16.612 -10.151 1.00 82.00 94 GLU A CA 1
ATOM 726 C C . GLU A 1 94 ? 12.173 -15.638 -9.817 1.00 82.00 94 GLU A C 1
ATOM 728 O O . GLU A 1 94 ? 12.400 -14.429 -9.723 1.00 82.00 94 GLU A O 1
ATOM 733 N N . ALA A 1 95 ? 10.964 -16.158 -9.593 1.00 83.25 95 ALA A N 1
ATOM 734 C CA . ALA A 1 95 ? 9.816 -15.388 -9.136 1.00 83.25 95 ALA A CA 1
ATOM 735 C C . ALA A 1 95 ? 10.067 -14.772 -7.749 1.00 83.25 95 ALA A C 1
ATOM 737 O O . ALA A 1 95 ? 9.920 -13.565 -7.586 1.00 83.25 95 ALA A O 1
ATOM 738 N N . GLU A 1 96 ? 10.549 -15.555 -6.782 1.00 84.69 96 GLU A N 1
ATOM 739 C CA . GLU A 1 96 ? 10.923 -15.077 -5.443 1.00 84.69 96 GLU A CA 1
ATOM 740 C C . GLU A 1 96 ? 12.034 -14.025 -5.487 1.00 84.69 96 GLU A C 1
ATOM 742 O O . GLU A 1 96 ? 11.962 -13.004 -4.800 1.00 84.69 96 GLU A O 1
ATOM 747 N N . ARG A 1 97 ? 13.061 -14.241 -6.321 1.00 83.31 97 ARG A N 1
ATOM 748 C CA . ARG A 1 97 ? 14.152 -13.275 -6.496 1.00 83.31 97 ARG A CA 1
ATOM 749 C C . ARG A 1 97 ? 13.629 -11.933 -7.007 1.00 83.31 97 ARG A C 1
ATOM 751 O O . ARG A 1 97 ? 14.033 -10.890 -6.500 1.00 83.31 97 ARG A O 1
ATOM 758 N N . ARG A 1 98 ? 12.734 -11.950 -8.000 1.00 78.12 98 ARG A N 1
ATOM 759 C CA . ARG A 1 98 ? 12.160 -10.734 -8.597 1.00 78.12 98 ARG A CA 1
ATOM 760 C C . ARG A 1 98 ? 11.071 -10.091 -7.739 1.00 78.12 98 ARG A C 1
ATOM 762 O O . ARG A 1 98 ? 10.938 -8.874 -7.786 1.00 78.12 98 ARG A O 1
ATOM 769 N N . ALA A 1 99 ? 10.331 -10.861 -6.943 1.00 78.38 99 ALA A N 1
ATOM 770 C CA . ALA A 1 99 ? 9.293 -10.368 -6.032 1.00 78.38 99 ALA A CA 1
ATOM 771 C C . ALA A 1 99 ? 9.839 -9.436 -4.939 1.00 78.38 99 ALA A C 1
ATOM 773 O O . ALA A 1 99 ? 9.123 -8.564 -4.445 1.00 78.38 99 ALA A O 1
ATOM 774 N N . LYS A 1 100 ? 11.125 -9.587 -4.609 1.00 75.00 100 LYS A N 1
ATOM 775 C CA . LYS A 1 100 ? 11.866 -8.721 -3.683 1.00 75.00 100 LYS A CA 1
ATOM 776 C C . LYS A 1 100 ? 12.299 -7.387 -4.304 1.00 75.00 100 LYS A C 1
ATOM 778 O O . LYS A 1 100 ? 12.772 -6.514 -3.587 1.00 75.00 100 LYS A O 1
ATOM 783 N N . MET A 1 101 ? 12.181 -7.223 -5.625 1.00 73.19 101 MET A N 1
ATOM 784 C CA . MET A 1 101 ? 12.652 -6.036 -6.341 1.00 73.19 101 MET A CA 1
ATOM 785 C C . MET A 1 101 ? 11.479 -5.112 -6.691 1.00 73.19 101 MET A C 1
ATOM 787 O O . MET A 1 101 ? 10.622 -5.448 -7.514 1.00 73.19 101 MET A O 1
ATOM 791 N N . ALA A 1 102 ? 11.463 -3.926 -6.082 1.00 68.06 102 ALA A N 1
ATOM 792 C CA . ALA A 1 102 ? 10.580 -2.839 -6.488 1.00 68.06 102 ALA A CA 1
ATOM 793 C C . ALA A 1 102 ? 11.103 -2.188 -7.779 1.00 68.06 102 ALA A C 1
ATOM 795 O O . ALA A 1 102 ? 12.309 -1.971 -7.922 1.00 68.06 102 ALA A O 1
ATOM 796 N N . ASN A 1 103 ? 10.204 -1.850 -8.707 1.00 71.31 103 ASN A N 1
ATOM 797 C CA . ASN A 1 103 ? 10.541 -1.041 -9.873 1.00 71.31 103 ASN A CA 1
ATOM 798 C C . ASN A 1 103 ? 9.919 0.343 -9.771 1.00 71.31 103 ASN A C 1
ATOM 800 O O . ASN A 1 103 ? 8.729 0.493 -9.500 1.00 71.31 103 ASN A O 1
ATOM 804 N N . ASP A 1 104 ? 10.688 1.342 -10.184 1.00 73.69 104 ASP A N 1
ATOM 805 C CA . ASP A 1 104 ? 10.173 2.688 -10.393 1.00 73.69 104 ASP A CA 1
ATOM 806 C C . ASP A 1 104 ? 9.669 2.870 -11.839 1.00 73.69 104 ASP A C 1
ATOM 808 O O . ASP A 1 104 ? 10.175 3.659 -12.638 1.00 73.69 104 ASP A O 1
ATOM 812 N N . CYS A 1 105 ? 8.707 2.032 -12.246 1.00 78.94 105 CYS A N 1
ATOM 813 C CA . CYS A 1 105 ? 8.203 2.062 -13.621 1.00 78.94 105 CYS A CA 1
ATOM 814 C C . CYS A 1 105 ? 7.450 3.352 -13.944 1.00 78.94 105 CYS A C 1
ATOM 816 O O . CYS A 1 105 ? 7.495 3.772 -15.093 1.00 78.94 105 CYS A O 1
ATOM 818 N N . MET A 1 106 ? 6.784 3.977 -12.972 1.00 78.94 106 MET A N 1
ATOM 819 C CA . MET A 1 106 ? 5.962 5.168 -13.211 1.00 78.94 106 MET A CA 1
ATOM 820 C C . MET A 1 106 ? 6.793 6.414 -13.535 1.00 78.94 106 MET A C 1
ATOM 822 O O . MET A 1 106 ? 6.320 7.276 -14.272 1.00 78.94 106 MET A O 1
ATOM 826 N N . THR A 1 107 ? 8.029 6.505 -13.037 1.00 80.56 107 THR A N 1
ATOM 827 C CA . THR A 1 107 ? 8.963 7.597 -13.368 1.00 80.56 107 THR A CA 1
ATOM 828 C C . THR A 1 107 ? 9.835 7.275 -14.588 1.00 80.56 107 THR A C 1
ATOM 830 O O . THR A 1 107 ? 10.525 8.144 -15.127 1.00 80.56 107 THR A O 1
ATOM 833 N N . CYS A 1 108 ? 9.809 6.029 -15.069 1.00 81.25 108 CYS A N 1
ATOM 834 C CA . CYS A 1 108 ? 10.602 5.598 -16.210 1.00 81.25 108 CYS A CA 1
ATOM 835 C C . CYS A 1 108 ? 10.145 6.287 -17.507 1.00 81.25 108 CYS A C 1
ATOM 837 O O . CYS A 1 108 ? 8.972 6.245 -17.871 1.00 81.25 108 CYS A O 1
ATOM 839 N N . ARG A 1 109 ? 11.089 6.785 -18.320 1.00 85.25 109 ARG A N 1
ATOM 840 C CA . ARG A 1 109 ? 10.801 7.365 -19.654 1.00 85.25 109 ARG A CA 1
ATOM 841 C C . ARG A 1 109 ? 10.072 6.420 -20.623 1.00 85.25 109 ARG A C 1
ATOM 843 O O . ARG A 1 109 ? 9.526 6.854 -21.635 1.00 85.25 109 ARG A O 1
ATOM 850 N N . HIS A 1 110 ? 10.138 5.112 -20.368 1.00 83.50 110 HIS A N 1
ATOM 851 C CA . HIS A 1 110 ? 9.484 4.093 -21.183 1.00 83.50 110 HIS A CA 1
ATOM 852 C C . HIS A 1 110 ? 8.050 3.802 -20.729 1.00 83.50 110 HIS A C 1
ATOM 854 O O . HIS A 1 110 ? 7.357 3.064 -21.424 1.00 83.50 110 HIS A O 1
ATOM 860 N N . TRP A 1 111 ? 7.589 4.375 -19.618 1.00 85.94 111 TRP A N 1
ATOM 861 C CA . TRP A 1 111 ? 6.218 4.236 -19.147 1.00 85.94 111 TRP A CA 1
ATOM 862 C C . TRP A 1 111 ? 5.214 4.778 -20.161 1.00 85.94 111 TRP A C 1
ATOM 864 O O . TRP A 1 111 ? 5.416 5.840 -20.755 1.00 85.94 111 TRP A O 1
ATOM 874 N N . LYS A 1 112 ? 4.132 4.031 -20.384 1.00 86.81 112 LYS A N 1
ATOM 875 C CA . LYS A 1 112 ? 3.042 4.400 -21.299 1.00 86.81 112 LYS A CA 1
ATOM 876 C C . LYS A 1 112 ? 1.665 4.384 -20.633 1.00 86.81 112 LYS A C 1
ATOM 878 O O . LYS A 1 112 ? 0.682 4.629 -21.323 1.00 86.81 112 LYS A O 1
ATOM 883 N N . GLY A 1 113 ? 1.590 4.142 -19.325 1.00 87.06 113 GLY A N 1
ATOM 884 C CA . GLY A 1 113 ? 0.337 4.061 -18.571 1.00 87.06 113 GLY A CA 1
ATOM 885 C C . GLY A 1 113 ? -0.053 2.628 -18.222 1.00 87.06 113 GLY A C 1
ATOM 886 O O . GLY A 1 113 ? 0.772 1.722 -18.277 1.00 87.06 113 GLY A O 1
ATOM 887 N N . GLU A 1 114 ? -1.312 2.421 -17.857 1.00 87.38 114 GLU A N 1
ATOM 888 C CA . GLU A 1 114 ? -1.853 1.129 -17.422 1.00 87.38 114 GLU A CA 1
ATOM 889 C C . GLU A 1 114 ? -2.831 0.567 -18.457 1.00 87.38 114 GLU A C 1
ATOM 891 O O . GLU A 1 114 ? -3.453 1.313 -19.213 1.00 87.38 114 GLU A O 1
ATOM 896 N N . VAL A 1 115 ? -2.987 -0.755 -18.476 1.00 85.12 115 VAL A N 1
ATOM 897 C CA . VAL A 1 115 ? -4.014 -1.440 -19.263 1.00 85.12 115 VAL A CA 1
ATOM 898 C C . VAL A 1 115 ? -4.660 -2.544 -18.436 1.00 85.12 115 VAL A C 1
ATOM 900 O O . VAL A 1 115 ? -3.982 -3.322 -17.766 1.00 85.12 115 VAL A O 1
ATOM 903 N N . THR A 1 116 ? -5.985 -2.632 -18.499 1.00 83.00 116 THR A N 1
ATOM 904 C CA . THR A 1 116 ? -6.735 -3.757 -17.941 1.00 83.00 116 THR A CA 1
ATOM 905 C C . THR A 1 116 ? -6.876 -4.830 -19.011 1.00 83.00 116 THR A C 1
ATOM 907 O O . THR A 1 116 ? -7.415 -4.579 -20.089 1.00 83.00 116 THR A O 1
ATOM 910 N N . VAL A 1 117 ? -6.380 -6.027 -18.720 1.00 81.00 117 VAL A N 1
ATOM 911 C CA . VAL A 1 117 ? -6.453 -7.191 -19.606 1.00 81.00 117 VAL A CA 1
ATOM 912 C C . VAL A 1 117 ? -7.179 -8.333 -18.898 1.00 81.00 117 VAL A C 1
ATOM 914 O O . VAL A 1 117 ? -7.159 -8.388 -17.668 1.00 81.00 117 VAL A O 1
ATOM 917 N N . PRO A 1 118 ? -7.793 -9.277 -19.630 1.00 81.38 118 PRO A N 1
ATOM 918 C CA . PRO A 1 118 ? -8.275 -10.515 -19.027 1.00 81.38 118 PRO A CA 1
ATOM 919 C C . PRO A 1 118 ? -7.146 -11.207 -18.254 1.00 81.38 118 PRO A C 1
ATOM 921 O O . PRO A 1 118 ? -6.016 -11.257 -18.755 1.00 81.38 118 PRO A O 1
ATOM 924 N N . ASP A 1 119 ? -7.428 -11.724 -17.058 1.00 78.50 119 ASP A N 1
ATOM 925 C CA . ASP A 1 119 ? -6.453 -12.475 -16.259 1.00 78.50 119 ASP A CA 1
ATOM 926 C C . ASP A 1 119 ? -6.032 -13.785 -16.962 1.00 78.50 119 ASP A C 1
ATOM 928 O O . ASP A 1 119 ? -6.580 -14.165 -18.003 1.00 78.50 119 ASP A O 1
ATOM 932 N N . ALA A 1 120 ? -5.012 -14.478 -16.445 1.00 72.31 120 ALA A N 1
ATOM 933 C CA . ALA A 1 120 ? -4.492 -15.685 -17.092 1.00 72.31 120 ALA A CA 1
ATOM 934 C C . ALA A 1 120 ? -5.565 -16.774 -17.269 1.00 72.31 120 ALA A C 1
ATOM 936 O O . ALA A 1 120 ? -5.625 -17.422 -18.320 1.00 72.31 120 ALA A O 1
ATOM 937 N N . ARG A 1 121 ? -6.456 -16.926 -16.283 1.00 75.69 121 ARG A N 1
ATOM 938 C CA . ARG A 1 121 ? -7.528 -17.924 -16.288 1.00 75.69 121 ARG A CA 1
ATOM 939 C C . ARG A 1 121 ? -8.606 -17.587 -17.314 1.00 75.69 121 ARG A C 1
ATOM 941 O O . ARG A 1 121 ? -9.058 -18.476 -18.035 1.00 75.69 121 ARG A O 1
ATOM 948 N N . GLN A 1 122 ? -8.983 -16.316 -17.431 1.00 80.69 122 GLN A N 1
ATOM 949 C CA . GLN A 1 122 ? -9.914 -15.843 -18.446 1.00 80.69 122 GLN A CA 1
ATOM 950 C C . GLN A 1 122 ? -9.301 -15.962 -19.846 1.00 80.69 122 GLN A C 1
ATOM 952 O O . GLN A 1 122 ? -9.985 -16.430 -20.754 1.00 80.69 122 GLN A O 1
ATOM 957 N N . ARG A 1 123 ? -8.019 -15.613 -20.041 1.00 78.62 123 ARG A N 1
ATOM 958 C CA . ARG A 1 123 ? -7.330 -15.798 -21.335 1.00 78.62 123 ARG A CA 1
ATOM 959 C C . ARG A 1 123 ? -7.326 -17.264 -21.766 1.00 78.62 123 ARG A C 1
ATOM 961 O O . ARG A 1 123 ? -7.679 -17.561 -22.904 1.0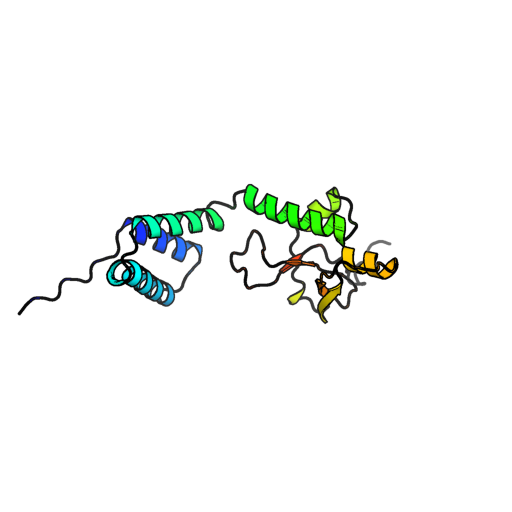0 78.62 123 ARG A O 1
ATOM 968 N N . ALA A 1 124 ? -6.995 -18.182 -20.857 1.00 76.50 124 ALA A N 1
ATOM 969 C CA . ALA A 1 124 ? -7.027 -19.616 -21.135 1.00 76.50 124 ALA A CA 1
ATOM 970 C C . ALA A 1 124 ? -8.447 -20.102 -21.482 1.00 76.50 124 ALA A C 1
ATOM 972 O O . ALA A 1 124 ? -8.632 -20.806 -22.473 1.00 76.50 124 ALA A O 1
ATOM 973 N N . ALA A 1 125 ? -9.461 -19.668 -20.722 1.00 83.12 125 ALA A N 1
ATOM 974 C CA . ALA A 1 125 ? -10.865 -19.985 -20.991 1.00 83.12 125 ALA A CA 1
ATOM 975 C C . ALA A 1 125 ? -11.335 -19.484 -22.369 1.00 83.12 125 ALA A C 1
ATOM 977 O O . ALA A 1 125 ? -12.064 -20.194 -23.064 1.00 83.12 125 ALA A O 1
ATOM 978 N N . GLN A 1 126 ? -10.900 -18.284 -22.772 1.00 81.00 126 GLN A N 1
ATOM 979 C CA . GLN A 1 126 ? -11.181 -17.706 -24.089 1.00 81.00 126 GLN A CA 1
ATOM 980 C C . GLN A 1 126 ? -10.508 -18.496 -25.218 1.00 81.00 126 GLN A C 1
ATOM 982 O O . GLN A 1 126 ? -11.137 -18.727 -26.246 1.00 81.00 126 GLN A O 1
ATOM 987 N N . MET A 1 127 ? -9.264 -18.947 -25.024 1.00 81.00 127 MET A N 1
ATOM 988 C CA . MET A 1 127 ? -8.529 -19.727 -26.028 1.00 81.00 127 MET A CA 1
ATOM 989 C C . MET A 1 127 ? -9.166 -21.089 -26.324 1.00 81.00 127 MET A C 1
ATOM 991 O O . MET A 1 127 ? -9.096 -21.550 -27.459 1.00 81.00 127 MET A O 1
ATOM 995 N N . VAL A 1 128 ? -9.784 -21.728 -25.325 1.00 85.06 128 VAL A N 1
ATOM 996 C CA . VAL A 1 128 ? -10.397 -23.064 -25.470 1.00 85.06 128 VAL A CA 1
ATOM 997 C C . VAL A 1 128 ? -11.922 -23.028 -25.638 1.00 85.06 128 VAL A C 1
ATOM 999 O O . VAL A 1 128 ? -12.555 -24.078 -25.695 1.00 85.06 128 VAL A O 1
ATOM 1002 N N . GLY A 1 129 ? -12.527 -21.837 -25.719 1.00 82.00 129 GLY A N 1
ATOM 1003 C CA . GLY A 1 129 ? -13.954 -21.672 -26.015 1.00 82.00 129 GLY A CA 1
ATOM 1004 C C . GLY A 1 129 ? -14.906 -22.210 -24.938 1.00 82.00 129 GLY A C 1
ATOM 1005 O O . GLY A 1 129 ? -15.933 -22.802 -25.276 1.00 82.00 129 GLY A O 1
ATOM 1006 N N . LEU A 1 130 ? -14.589 -22.031 -23.648 1.00 78.31 130 LEU A N 1
ATOM 1007 C CA . LEU A 1 130 ? -15.468 -22.492 -22.563 1.00 78.31 130 LEU A CA 1
ATOM 1008 C C . LEU A 1 130 ? -16.842 -21.801 -22.609 1.00 78.31 130 LEU A C 1
ATOM 1010 O O . LEU A 1 130 ? -16.930 -20.582 -22.729 1.00 78.31 130 LEU A O 1
ATOM 1014 N N . GLN A 1 131 ? -17.910 -22.588 -22.443 1.00 70.94 131 GLN A N 1
ATOM 1015 C CA . GLN A 1 131 ? -19.305 -22.116 -22.465 1.00 70.94 131 GLN A CA 1
ATOM 1016 C C . GLN A 1 131 ? -19.641 -21.187 -21.283 1.00 70.94 131 GLN A C 1
ATOM 1018 O O . GLN A 1 131 ? -20.394 -20.228 -21.434 1.00 70.94 131 GLN A O 1
ATOM 1023 N N . THR A 1 132 ? -19.038 -21.431 -20.118 1.00 72.94 132 THR A N 1
ATOM 1024 C CA . THR A 1 132 ? -19.136 -20.592 -18.912 1.00 72.94 132 THR A CA 1
ATOM 1025 C C . THR A 1 132 ? -17.739 -20.112 -18.511 1.00 72.94 132 THR A C 1
ATOM 1027 O O . THR A 1 132 ? -17.106 -20.695 -17.628 1.00 72.94 132 THR A O 1
ATOM 1030 N N . PRO A 1 133 ? -17.193 -19.084 -19.185 1.00 71.81 133 PRO A N 1
ATOM 1031 C CA . PRO A 1 133 ? -15.832 -18.645 -18.926 1.00 71.81 133 PRO A CA 1
ATOM 1032 C C . PRO A 1 133 ? -15.742 -17.913 -17.583 1.00 71.81 133 PRO A C 1
ATOM 1034 O O . PRO A 1 133 ? -16.594 -17.085 -17.250 1.00 71.81 133 PRO A O 1
ATOM 1037 N N . HIS A 1 134 ? -14.663 -18.183 -16.842 1.00 76.19 134 HIS A N 1
ATOM 1038 C CA . HIS A 1 134 ? -14.214 -17.323 -15.744 1.00 76.19 134 HIS A CA 1
ATOM 1039 C C . HIS A 1 134 ? -14.071 -15.886 -16.255 1.00 76.19 134 HIS A C 1
ATOM 1041 O O . HIS A 1 134 ? -13.503 -15.669 -17.327 1.00 76.19 134 HIS A O 1
ATOM 1047 N N . ARG A 1 135 ? -14.597 -14.920 -15.499 1.00 79.12 135 ARG A N 1
ATOM 1048 C CA . ARG A 1 135 ? -14.483 -13.492 -15.802 1.00 79.12 135 ARG A CA 1
ATOM 1049 C C . ARG A 1 135 ? -13.661 -12.831 -14.708 1.00 79.12 135 ARG A C 1
ATOM 1051 O O . ARG A 1 135 ? -14.175 -12.573 -13.625 1.00 79.12 135 ARG A O 1
ATOM 1058 N N . GLY A 1 136 ? -12.399 -12.575 -15.009 1.00 78.06 136 GLY A N 1
ATOM 1059 C CA . GLY A 1 136 ? -11.471 -11.886 -14.134 1.00 78.06 136 GLY A CA 1
ATOM 1060 C C . GLY A 1 136 ? -10.520 -11.025 -14.953 1.00 78.06 136 GLY A C 1
ATOM 1061 O O . GLY A 1 136 ? -10.082 -11.392 -16.044 1.00 78.06 136 GLY A O 1
ATOM 1062 N N . ASN A 1 137 ? -10.237 -9.836 -14.436 1.00 76.62 137 ASN A N 1
ATOM 1063 C CA . ASN A 1 137 ? -9.380 -8.857 -15.086 1.00 76.62 137 ASN A CA 1
ATOM 1064 C C . ASN A 1 137 ? -8.154 -8.601 -14.213 1.00 76.62 137 ASN A C 1
ATOM 1066 O O . ASN A 1 137 ? -8.265 -8.526 -12.992 1.00 76.62 137 ASN A O 1
ATOM 1070 N N . ALA A 1 138 ? -7.008 -8.401 -14.853 1.00 74.62 138 ALA A N 1
ATOM 1071 C CA . ALA A 1 138 ? -5.777 -7.961 -14.221 1.00 74.62 138 ALA A CA 1
ATOM 1072 C C . ALA A 1 138 ? -5.352 -6.618 -14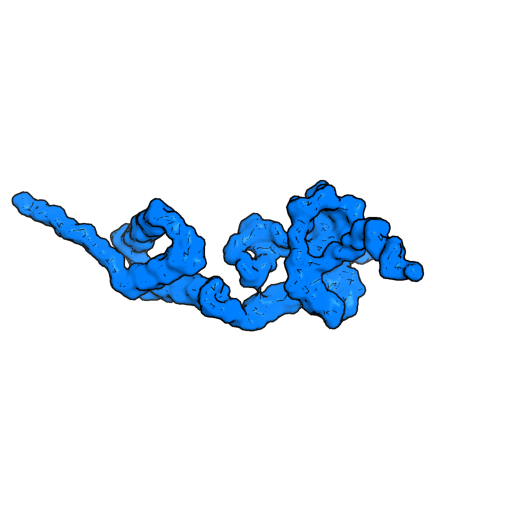.822 1.00 74.62 138 ALA A C 1
ATOM 1074 O O . ALA A 1 138 ? -5.385 -6.429 -16.041 1.00 74.62 138 ALA A O 1
ATOM 1075 N N . THR A 1 139 ? -4.922 -5.685 -13.977 1.00 76.44 139 THR A N 1
ATOM 1076 C CA . THR A 1 139 ? -4.317 -4.432 -14.441 1.00 76.44 139 THR A CA 1
ATOM 1077 C C . THR A 1 139 ? -2.809 -4.613 -14.551 1.00 76.44 139 THR A C 1
ATOM 1079 O O . THR A 1 139 ? -2.145 -5.019 -13.600 1.00 76.44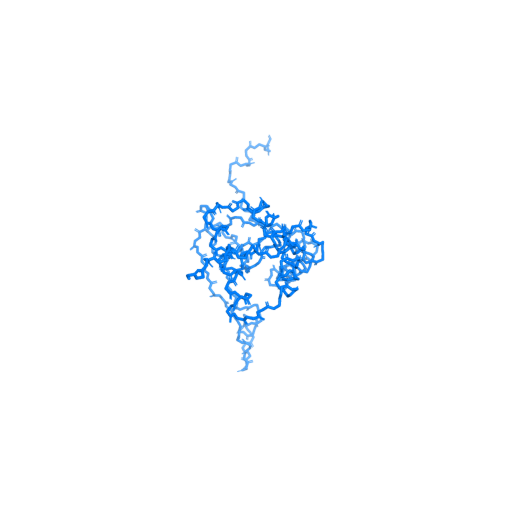 139 THR A O 1
ATOM 1082 N N . GLN A 1 140 ? -2.266 -4.311 -15.725 1.00 78.25 140 GLN A N 1
ATOM 1083 C CA . GLN A 1 140 ? -0.845 -4.413 -16.037 1.00 78.25 140 GLN A CA 1
ATOM 1084 C C . GLN A 1 140 ? -0.301 -3.045 -16.433 1.00 78.25 140 GLN A C 1
ATOM 1086 O O . GLN A 1 140 ? -1.013 -2.220 -17.009 1.00 78.25 140 GLN A O 1
ATOM 1091 N N . GLY A 1 141 ? 0.978 -2.801 -16.155 1.00 79.94 141 GLY A N 1
ATOM 1092 C CA . GLY A 1 141 ? 1.629 -1.598 -16.651 1.00 79.94 141 GLY A CA 1
ATOM 1093 C C . GLY A 1 141 ? 2.079 -1.748 -18.105 1.00 79.94 141 GLY A C 1
ATOM 1094 O O . GLY A 1 141 ? 2.555 -2.803 -18.525 1.00 79.94 141 GLY A O 1
ATOM 1095 N N . MET A 1 142 ? 1.951 -0.677 -18.884 1.00 83.00 142 MET A N 1
ATOM 1096 C CA . MET A 1 142 ? 2.417 -0.596 -20.264 1.00 83.00 142 MET A CA 1
ATOM 1097 C C . MET A 1 142 ? 3.798 0.051 -20.314 1.00 83.00 142 MET A C 1
ATOM 1099 O O . MET A 1 142 ? 3.972 1.229 -20.000 1.00 83.00 142 MET A O 1
ATOM 1103 N N . CYS A 1 143 ? 4.788 -0.703 -20.786 1.00 84.06 143 CYS A N 1
ATOM 1104 C CA . CYS A 1 143 ? 6.131 -0.192 -21.020 1.00 84.06 143 CYS A CA 1
ATOM 1105 C C . CYS A 1 143 ? 6.470 -0.234 -22.514 1.00 84.06 143 CYS A C 1
ATOM 1107 O O . CYS A 1 143 ? 6.428 -1.287 -23.151 1.00 84.06 143 CYS A O 1
ATOM 1109 N N . GLY A 1 144 ? 6.893 0.902 -23.072 1.00 81.06 144 GLY A N 1
ATOM 1110 C CA . GLY A 1 144 ? 7.389 1.017 -24.446 1.00 81.06 144 GLY A CA 1
ATOM 1111 C C . GLY A 1 144 ? 8.657 0.198 -24.714 1.00 81.06 144 GLY A C 1
ATOM 1112 O O . GLY A 1 144 ? 8.967 -0.083 -25.867 1.00 81.06 144 GLY A O 1
ATOM 1113 N N . ALA A 1 145 ? 9.356 -0.243 -23.664 1.00 78.88 145 ALA A N 1
ATOM 1114 C CA . ALA A 1 145 ? 10.468 -1.190 -23.751 1.00 78.88 145 ALA A CA 1
ATOM 1115 C C . ALA A 1 145 ? 10.018 -2.666 -23.732 1.00 78.88 145 ALA A C 1
ATOM 1117 O O . ALA A 1 145 ? 10.843 -3.558 -23.564 1.00 78.88 145 ALA A O 1
ATOM 1118 N N . ARG A 1 146 ? 8.711 -2.935 -23.881 1.00 70.56 146 ARG A N 1
ATOM 1119 C CA . ARG A 1 146 ? 8.094 -4.277 -23.881 1.00 70.56 146 ARG A CA 1
ATOM 1120 C C . ARG A 1 146 ? 8.266 -5.071 -22.582 1.00 70.56 146 ARG A C 1
ATOM 1122 O O . ARG A 1 146 ? 7.954 -6.259 -22.542 1.00 70.56 146 ARG A O 1
ATOM 1129 N N . TYR A 1 147 ? 8.705 -4.417 -21.511 1.00 75.50 147 TYR A N 1
ATOM 1130 C CA . TY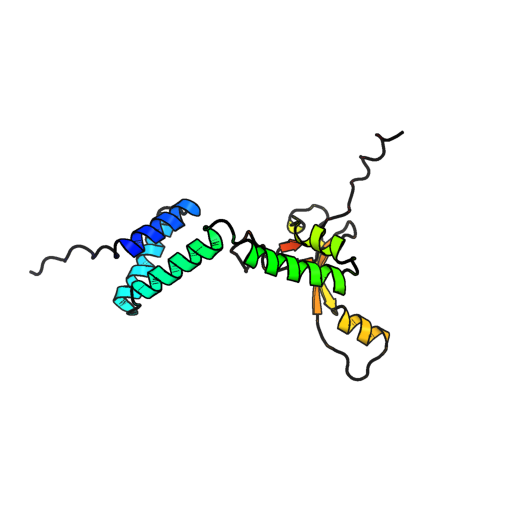R A 1 147 ? 8.611 -4.964 -20.165 1.00 75.50 147 TYR A CA 1
ATOM 1131 C C . TYR A 1 147 ? 7.141 -4.995 -19.708 1.00 75.50 147 TYR A C 1
ATOM 1133 O O . TYR A 1 147 ? 6.372 -4.090 -20.027 1.00 75.50 147 TYR A O 1
ATOM 1141 N N . ARG A 1 148 ? 6.741 -6.033 -18.968 1.00 71.38 148 ARG A N 1
ATOM 1142 C CA . ARG A 1 148 ? 5.384 -6.187 -18.421 1.00 71.38 148 ARG A CA 1
ATOM 1143 C C . ARG A 1 148 ? 5.433 -6.109 -16.893 1.00 71.38 148 ARG A C 1
ATOM 1145 O O . ARG A 1 148 ? 5.537 -7.150 -16.248 1.00 71.38 148 ARG A O 1
ATOM 1152 N N . PRO A 1 149 ? 5.449 -4.899 -16.314 1.00 74.50 149 PRO A N 1
ATOM 1153 C CA . PRO A 1 149 ? 5.399 -4.741 -14.870 1.00 74.50 149 PRO A CA 1
ATOM 1154 C C . PRO A 1 149 ? 4.019 -5.111 -14.313 1.00 74.50 149 PRO A C 1
ATOM 1156 O O . PRO A 1 149 ? 2.984 -4.748 -14.884 1.00 74.50 149 PRO A O 1
ATOM 1159 N N . TRP A 1 150 ? 4.017 -5.795 -13.170 1.00 73.00 150 TRP A N 1
ATOM 1160 C CA . TRP A 1 150 ? 2.804 -6.162 -12.437 1.00 73.00 150 TRP A CA 1
ATOM 1161 C C . TRP A 1 150 ? 2.446 -5.075 -11.439 1.00 73.00 150 TRP A C 1
ATOM 1163 O O . TRP A 1 150 ? 3.324 -4.611 -10.714 1.00 73.00 150 TRP A O 1
ATOM 1173 N N . ARG A 1 151 ? 1.173 -4.678 -11.420 1.00 76.69 151 ARG A N 1
ATOM 1174 C CA . ARG A 1 151 ? 0.643 -3.661 -10.513 1.00 76.69 151 ARG A CA 1
ATOM 1175 C C . ARG A 1 151 ? 0.278 -4.297 -9.179 1.00 76.69 151 ARG A C 1
ATOM 1177 O O . ARG A 1 151 ? -0.448 -5.287 -9.165 1.00 76.69 151 ARG A O 1
ATOM 1184 N N . ILE A 1 152 ? 0.729 -3.700 -8.086 1.00 71.44 152 ILE A N 1
ATOM 1185 C CA . ILE A 1 152 ? 0.378 -4.097 -6.720 1.00 71.44 152 ILE A CA 1
ATOM 1186 C C . ILE A 1 152 ? 0.003 -2.860 -5.900 1.00 71.44 152 ILE A C 1
ATOM 1188 O O . ILE A 1 152 ? 0.481 -1.761 -6.185 1.00 71.44 152 ILE A O 1
ATOM 1192 N N . SER A 1 153 ? -0.860 -3.034 -4.903 1.00 63.19 153 SER A N 1
ATOM 1193 C CA . SER A 1 153 ? -1.339 -1.963 -4.012 1.00 63.19 153 SER A CA 1
ATOM 1194 C C . SER A 1 153 ? -0.505 -1.786 -2.742 1.00 63.19 153 SER A C 1
ATOM 1196 O O . SER A 1 153 ? -0.796 -0.892 -1.962 1.00 63.19 153 SER A O 1
ATOM 1198 N N . ASN A 1 154 ? 0.483 -2.647 -2.485 1.00 65.50 154 ASN A N 1
ATOM 1199 C CA . ASN A 1 154 ? 1.271 -2.615 -1.255 1.00 65.50 154 ASN A CA 1
ATOM 1200 C C . ASN A 1 154 ? 2.749 -2.930 -1.517 1.00 65.50 154 ASN A C 1
ATOM 1202 O O . ASN A 1 154 ? 3.092 -3.998 -2.027 1.00 65.50 154 ASN A O 1
ATOM 1206 N N . LEU A 1 155 ? 3.650 -2.032 -1.119 1.00 64.31 155 LEU A N 1
ATOM 1207 C CA . LEU A 1 155 ? 5.042 -2.397 -0.852 1.00 64.31 155 LEU A CA 1
ATOM 1208 C C . LEU A 1 155 ? 5.200 -2.667 0.639 1.00 64.31 155 LEU A C 1
ATOM 1210 O O . LEU A 1 155 ? 4.632 -1.966 1.460 1.00 64.31 155 LEU A O 1
ATOM 1214 N N . ALA A 1 156 ? 6.014 -3.667 0.967 1.00 58.78 156 ALA A N 1
ATOM 1215 C CA . ALA A 1 156 ? 6.372 -4.019 2.343 1.00 58.78 156 ALA A CA 1
ATOM 1216 C C . ALA A 1 156 ? 6.890 -2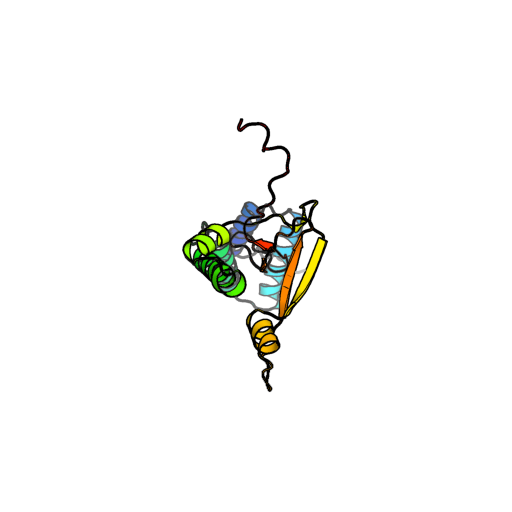.795 3.135 1.00 58.78 156 ALA A C 1
ATOM 1218 O O . ALA A 1 156 ? 6.579 -2.591 4.300 1.00 58.78 156 ALA A O 1
ATOM 1219 N N . SER A 1 157 ? 7.611 -1.913 2.439 1.00 59.75 157 SER A N 1
ATOM 1220 C CA . SER A 1 157 ? 8.193 -0.687 2.977 1.00 59.75 157 SER A CA 1
ATOM 1221 C C . SER A 1 157 ? 7.303 0.564 2.884 1.00 59.75 157 SER A C 1
ATOM 1223 O O . SER A 1 157 ? 7.784 1.642 3.225 1.00 59.75 157 SER A O 1
ATOM 1225 N N . GLU A 1 158 ? 6.068 0.486 2.367 1.00 63.47 158 GLU A N 1
ATOM 1226 C CA . GLU A 1 158 ? 5.182 1.655 2.209 1.00 63.47 158 GLU A CA 1
ATOM 1227 C C . GLU A 1 158 ? 3.816 1.432 2.878 1.00 63.47 158 GLU A C 1
ATOM 1229 O O . GLU A 1 158 ? 3.103 0.480 2.578 1.00 63.47 158 GLU A O 1
ATOM 1234 N N . ALA A 1 159 ? 3.437 2.352 3.773 1.00 57.66 159 ALA A N 1
ATOM 1235 C CA . ALA A 1 159 ? 2.164 2.325 4.502 1.00 57.66 159 ALA A CA 1
ATOM 1236 C C . ALA A 1 159 ? 0.972 2.882 3.696 1.00 57.66 159 ALA A C 1
ATOM 1238 O O . ALA A 1 159 ? -0.177 2.765 4.123 1.00 57.66 159 ALA A O 1
ATOM 1239 N N . ASP A 1 160 ? 1.234 3.520 2.551 1.00 66.25 160 ASP A N 1
ATOM 1240 C CA . ASP A 1 160 ? 0.208 4.143 1.714 1.00 66.25 160 ASP A CA 1
ATOM 1241 C C . ASP A 1 160 ? -0.354 3.153 0.683 1.00 66.25 160 ASP A C 1
ATOM 1243 O O . ASP A 1 160 ? 0.141 3.025 -0.435 1.00 66.25 160 ASP A O 1
ATOM 1247 N N . TYR A 1 161 ? -1.452 2.493 1.052 1.00 61.50 161 TYR A N 1
ATOM 1248 C CA . TYR A 1 161 ? -2.184 1.560 0.188 1.00 61.50 161 TYR A CA 1
ATOM 1249 C C . TYR A 1 161 ? -2.936 2.232 -0.972 1.00 61.50 161 TYR A C 1
ATOM 1251 O O . TYR A 1 161 ? -3.522 1.545 -1.814 1.00 61.50 161 TYR A O 1
ATOM 1259 N N . THR A 1 162 ? -2.976 3.568 -1.022 1.00 63.59 162 THR A N 1
ATOM 1260 C CA . THR A 1 162 ? -3.592 4.306 -2.135 1.00 63.59 162 THR A CA 1
ATOM 1261 C C . THR A 1 162 ? -2.632 4.479 -3.309 1.00 63.59 162 THR A C 1
ATOM 1263 O O . THR A 1 162 ? -3.056 4.803 -4.426 1.00 63.59 162 THR A O 1
ATOM 1266 N N . ARG A 1 163 ? -1.342 4.209 -3.082 1.00 69.06 163 ARG A N 1
ATOM 1267 C CA . ARG A 1 163 ? -0.294 4.303 -4.083 1.00 69.06 163 ARG A CA 1
ATOM 1268 C C . ARG A 1 163 ? -0.102 2.973 -4.805 1.00 69.06 163 ARG A C 1
ATOM 1270 O O . ARG A 1 163 ? 0.032 1.909 -4.211 1.00 69.06 163 ARG A O 1
ATOM 1277 N N . TRP A 1 164 ? -0.075 3.042 -6.133 1.00 75.00 164 TRP A N 1
ATOM 1278 C CA . TRP A 1 164 ? 0.211 1.878 -6.964 1.00 75.00 164 TRP A CA 1
ATOM 1279 C C . TRP A 1 164 ? 1.707 1.701 -7.144 1.00 75.00 164 TRP A C 1
ATOM 1281 O O . TRP A 1 164 ? 2.431 2.645 -7.463 1.00 75.00 164 TRP A O 1
ATOM 1291 N N . HIS A 1 165 ? 2.141 0.456 -7.008 1.00 75.31 165 HIS A N 1
ATOM 1292 C CA . HIS A 1 165 ? 3.517 0.054 -7.224 1.00 75.31 165 HIS A CA 1
ATOM 1293 C C . HIS A 1 165 ? 3.602 -0.953 -8.352 1.00 75.31 165 HIS A C 1
ATOM 1295 O O . HIS A 1 165 ? 2.654 -1.681 -8.654 1.00 75.31 165 HIS A O 1
ATOM 1301 N N . PHE A 1 166 ? 4.775 -1.002 -8.969 1.00 77.62 166 PHE A N 1
ATOM 1302 C CA . PHE A 1 166 ? 5.071 -1.942 -10.028 1.00 77.62 166 PHE A CA 1
ATOM 1303 C C . PHE A 1 166 ? 6.283 -2.779 -9.646 1.00 77.62 166 PHE A C 1
ATOM 1305 O O . PHE A 1 166 ? 7.303 -2.246 -9.213 1.00 77.62 166 PHE A O 1
ATOM 1312 N N . ILE A 1 167 ? 6.176 -4.096 -9.807 1.00 72.44 167 ILE A N 1
ATOM 1313 C CA . ILE A 1 167 ? 7.211 -5.037 -9.359 1.00 72.44 167 ILE A CA 1
ATOM 1314 C C . ILE A 1 167 ? 7.785 -5.892 -10.482 1.00 72.44 167 ILE A C 1
ATOM 1316 O O . ILE A 1 167 ? 7.159 -6.119 -11.524 1.00 72.44 167 ILE A O 1
ATOM 1320 N N . GLY A 1 168 ? 8.991 -6.391 -10.215 1.00 67.94 168 GLY A N 1
ATOM 1321 C CA . GLY A 1 168 ? 9.789 -7.263 -11.068 1.00 67.94 168 GLY A CA 1
ATOM 1322 C C . GLY A 1 168 ? 11.103 -6.596 -11.465 1.00 67.94 168 GLY A C 1
ATOM 1323 O O . GLY A 1 168 ? 11.534 -5.641 -10.837 1.00 67.94 168 GLY A O 1
ATOM 1324 N N . GLN A 1 169 ? 11.750 -7.055 -12.535 1.00 69.75 169 GLN A N 1
ATOM 1325 C CA . GLN A 1 169 ? 12.964 -6.424 -13.061 1.00 69.75 169 GLN A CA 1
ATOM 1326 C C . GLN A 1 169 ? 12.748 -6.054 -14.528 1.00 69.75 169 GLN A C 1
ATOM 1328 O O . GLN A 1 169 ? 12.508 -6.932 -15.362 1.00 69.75 169 GLN A O 1
ATOM 1333 N N . CYS A 1 170 ? 12.837 -4.760 -14.846 1.00 72.00 170 CYS A N 1
ATOM 1334 C CA . CYS A 1 170 ? 12.838 -4.306 -16.232 1.00 72.00 170 CYS A CA 1
ATOM 1335 C C . CYS A 1 170 ? 14.111 -4.815 -16.923 1.00 72.00 170 CYS A C 1
ATOM 1337 O O . CYS A 1 170 ? 15.210 -4.354 -16.631 1.00 72.00 170 CYS A O 1
ATOM 1339 N N . ALA A 1 171 ? 13.969 -5.767 -17.847 1.00 62.31 171 ALA A N 1
ATOM 1340 C CA . ALA A 1 171 ? 15.091 -6.338 -18.599 1.00 62.31 171 ALA A CA 1
ATOM 1341 C C . ALA A 1 171 ? 15.636 -5.401 -19.698 1.00 62.31 171 ALA A C 1
ATOM 1343 O O . ALA A 1 171 ? 16.464 -5.814 -20.508 1.00 62.31 171 ALA A O 1
ATOM 1344 N N . PHE A 1 172 ? 15.160 -4.152 -19.767 1.00 65.25 172 PHE A N 1
ATOM 1345 C CA . PHE A 1 172 ? 15.645 -3.187 -20.745 1.00 65.25 172 PHE A CA 1
ATOM 1346 C C . PHE A 1 172 ? 17.075 -2.768 -20.402 1.00 65.25 172 PHE A C 1
ATOM 1348 O O . PHE A 1 172 ? 17.304 -1.949 -19.513 1.00 65.25 172 PHE A O 1
ATOM 1355 N N . GLN A 1 173 ? 18.035 -3.309 -21.145 1.00 55.50 173 GLN A N 1
ATOM 1356 C CA . GLN A 1 173 ? 19.368 -2.737 -21.230 1.00 55.50 173 GLN A CA 1
ATOM 1357 C C . GLN A 1 173 ? 19.356 -1.662 -22.326 1.00 55.50 173 GLN A C 1
ATOM 1359 O O . GLN A 1 173 ? 18.967 -1.958 -23.460 1.00 55.50 173 GLN A O 1
ATOM 1364 N N . PRO A 1 174 ? 19.746 -0.408 -22.033 1.00 48.94 174 PRO A N 1
ATOM 1365 C CA . PRO A 1 174 ? 19.980 0.563 -23.090 1.00 48.94 174 PRO A CA 1
ATOM 1366 C C . PRO A 1 174 ? 21.074 0.021 -24.020 1.00 48.94 174 PRO A C 1
ATOM 1368 O O . PRO A 1 174 ? 22.077 -0.511 -23.555 1.00 48.94 174 PRO A O 1
ATOM 1371 N N . ALA A 1 175 ? 20.896 0.179 -25.333 1.00 46.38 175 ALA A N 1
ATOM 1372 C CA . ALA A 1 175 ? 21.789 -0.353 -26.369 1.00 46.38 175 ALA A CA 1
ATOM 1373 C C . ALA A 1 175 ? 23.262 0.125 -26.289 1.00 46.38 175 ALA A C 1
ATOM 1375 O O . ALA A 1 175 ? 24.085 -0.300 -27.088 1.00 46.38 175 ALA A O 1
ATOM 1376 N N . HIS A 1 176 ? 23.623 0.980 -25.328 1.00 39.38 176 HIS A N 1
ATOM 1377 C CA . HIS A 1 176 ? 24.964 1.553 -25.195 1.00 39.38 176 HIS A CA 1
ATOM 1378 C C . HIS A 1 176 ? 25.968 0.723 -24.381 1.00 39.38 176 HIS A C 1
ATOM 1380 O O . HIS A 1 176 ? 27.109 1.151 -24.239 1.00 39.38 176 HIS A O 1
ATOM 1386 N N . THR A 1 177 ? 25.606 -0.460 -23.874 1.00 41.28 177 THR A N 1
ATOM 1387 C CA . THR A 1 177 ? 26.539 -1.292 -23.083 1.00 41.28 177 THR A CA 1
ATOM 1388 C C . THR A 1 177 ? 27.127 -2.489 -23.840 1.00 41.28 177 THR A C 1
ATOM 1390 O O . THR A 1 177 ? 27.860 -3.269 -23.241 1.00 41.28 177 THR A O 1
ATOM 1393 N N . GLN A 1 178 ? 26.859 -2.643 -25.144 1.00 38.12 178 GLN A N 1
ATOM 1394 C CA . GLN A 1 178 ? 27.457 -3.721 -25.953 1.00 38.12 178 GLN A CA 1
ATOM 1395 C C . GLN A 1 178 ? 28.855 -3.400 -26.516 1.00 38.12 178 GLN A C 1
ATOM 1397 O O . GLN A 1 178 ? 29.544 -4.318 -26.943 1.00 38.12 178 GLN A O 1
ATOM 1402 N N . GLU A 1 179 ? 29.341 -2.156 -26.450 1.00 36.81 179 GLU A N 1
ATOM 1403 C CA . GLU A 1 179 ? 30.668 -1.785 -26.991 1.00 36.81 179 GLU A CA 1
ATOM 1404 C C . GLU A 1 179 ? 31.851 -1.964 -26.017 1.00 36.81 179 GLU A C 1
ATOM 1406 O O . GLU A 1 179 ? 32.961 -1.518 -26.292 1.00 36.81 179 GLU A O 1
ATOM 1411 N N . ARG A 1 180 ? 31.666 -2.640 -24.876 1.00 36.78 180 ARG A N 1
ATOM 1412 C CA . ARG A 1 180 ? 32.771 -2.961 -23.945 1.00 36.78 180 ARG A CA 1
ATOM 1413 C C . ARG A 1 180 ? 32.929 -4.450 -23.635 1.00 36.78 180 ARG A C 1
ATOM 1415 O O . ARG A 1 180 ? 33.426 -4.816 -22.574 1.00 36.78 180 ARG A O 1
ATOM 1422 N N . ALA A 1 181 ? 32.530 -5.299 -24.574 1.00 36.97 181 ALA A N 1
ATOM 1423 C CA . ALA A 1 181 ? 32.888 -6.712 -24.580 1.00 36.97 181 ALA A CA 1
ATOM 1424 C C . ALA A 1 181 ? 33.215 -7.159 -26.014 1.00 36.97 181 ALA A C 1
ATOM 1426 O O . ALA A 1 181 ? 32.487 -7.949 -26.613 1.00 36.97 181 ALA A O 1
ATOM 1427 N N . ALA A 1 182 ? 34.296 -6.603 -26.557 1.00 34.94 182 ALA A N 1
ATOM 1428 C CA . ALA A 1 182 ? 35.071 -7.161 -27.659 1.00 34.94 182 ALA A CA 1
ATOM 1429 C C . ALA A 1 182 ? 36.552 -7.042 -27.288 1.00 34.94 182 ALA A C 1
ATOM 1431 O O . ALA A 1 182 ? 36.915 -5.983 -26.722 1.00 34.94 182 ALA A O 1
#

Organism: NCBI:txid2077146

Radius of gyration: 24.16 Å; chains: 1; bounding box: 54×56×66 Å

Secondary structure (DSSP, 8-state):
-PPPPPP-PPPHHHHHHHHHHHHHTT--HHHHHHHHHHHHHHHHTS---HHHHHHHHHHHHHHHHS---HHHHHHHHHHHHHHHHHTT---HHHHHHHHT-EE-TTTSTTEEEEEEEE-HHHHHHHHTT-SS----EEEEEEETTS--PEEES--TT---TTS-EEES------GGGGGG--

pLDDT: mean 74.26, std 14.38, range [34.94, 93.0]